Protein AF-A0A519K0W9-F1 (afdb_monomer_lite)

pLDDT: mean 79.37, std 17.7, range [34.88, 94.75]

Secondary structure (DSSP, 8-state):
------------GGG---TTS-EE-TT-TTTT-EESS-SB-TTT-PBPEEGGGHHHHHHS---SBTTB--GGGGG-TT-EE-TT-TTTT-EESS-S--TTT-PPPEE--HHHHH---------

Sequence (123 aa):
MENHHHNHDHIHPNQRISPSSVYYCPMECEGEKLYFKQGRCPVCNMFLVPIEEREDQRNKPQTYSKTNLPESFKDKIGEYFCPMFCESDKTYESDSGCPVCHMHLEEITEELVRSPKSEVGSS

Foldseek 3Di:
DDDPPPPPPVDDQQRAQAPVCKWDDLVCPVPPDIDNHWAADPPPRHTTHHPVCVVVSVPPPCCAALLNADLVLQVVAQWWADRSCPVPNDTHNDQPADPPPRHTTHGSHPVSNVRNDDDPDDD

Radius of gyration: 17.65 Å; chains: 1; bounding box: 47×38×43 Å

Structure (mmCIF, N/CA/C/O backbone):
data_AF-A0A519K0W9-F1
#
_entry.id   AF-A0A519K0W9-F1
#
loop_
_atom_site.group_PDB
_atom_site.id
_atom_site.type_symbol
_atom_site.label_atom_id
_atom_site.label_alt_id
_atom_site.label_comp_id
_atom_site.label_asym_id
_atom_site.label_entity_id
_atom_site.label_seq_id
_atom_site.pdbx_PDB_ins_code
_atom_site.Cartn_x
_atom_site.Cartn_y
_atom_site.Cartn_z
_atom_site.occupancy
_atom_site.B_iso_or_equiv
_atom_site.auth_seq_id
_atom_site.auth_comp_id
_atom_site.auth_asym_id
_atom_site.auth_atom_id
_atom_site.pdbx_PDB_model_num
ATOM 1 N N . MET A 1 1 ? 31.689 8.547 9.744 1.00 36.94 1 MET A N 1
ATOM 2 C CA . MET A 1 1 ? 30.534 7.643 9.943 1.00 36.94 1 MET A CA 1
ATOM 3 C C . MET A 1 1 ? 29.322 8.453 9.533 1.00 36.94 1 MET A C 1
ATOM 5 O O . MET A 1 1 ? 28.752 9.154 10.362 1.00 36.94 1 MET A O 1
ATOM 9 N N . GLU A 1 2 ? 29.036 8.483 8.234 1.00 34.88 2 GLU A N 1
ATOM 10 C CA . GLU A 1 2 ? 28.005 9.358 7.685 1.00 34.88 2 GLU A CA 1
ATOM 11 C C . GLU A 1 2 ? 26.614 8.865 8.096 1.00 34.88 2 GLU A C 1
ATOM 13 O O . GLU A 1 2 ? 26.242 7.714 7.877 1.00 34.88 2 GLU A O 1
ATOM 18 N N . ASN A 1 3 ? 25.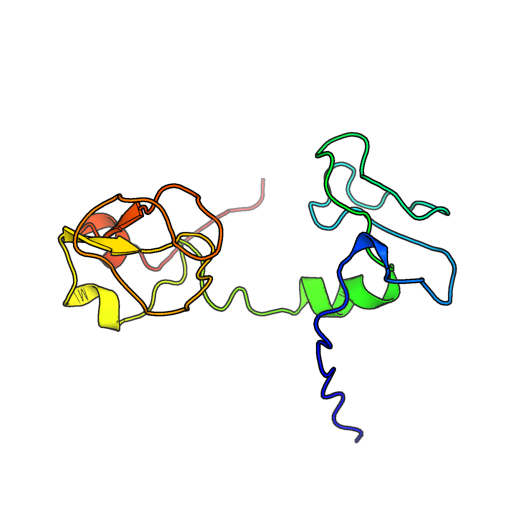859 9.767 8.722 1.00 39.31 3 ASN A N 1
ATOM 19 C CA . ASN A 1 3 ? 24.432 9.637 8.971 1.00 39.31 3 ASN A CA 1
ATOM 20 C C . ASN A 1 3 ? 23.697 9.737 7.632 1.00 39.31 3 ASN A C 1
ATOM 22 O O . ASN A 1 3 ? 23.506 10.835 7.107 1.00 39.31 3 ASN A O 1
ATOM 26 N N . HIS A 1 4 ? 23.256 8.605 7.093 1.00 37.56 4 HIS A N 1
ATOM 27 C CA . HIS A 1 4 ? 22.323 8.574 5.973 1.00 37.56 4 HIS A CA 1
ATOM 28 C C . HIS A 1 4 ? 20.906 8.876 6.480 1.00 37.56 4 HIS A C 1
ATOM 30 O O . HIS A 1 4 ? 20.048 8.006 6.596 1.00 37.56 4 HIS A O 1
ATOM 36 N N . HIS A 1 5 ? 20.658 10.145 6.812 1.00 38.53 5 HIS A N 1
ATOM 37 C CA . HIS A 1 5 ? 19.305 10.683 6.886 1.00 38.53 5 HIS A CA 1
ATOM 38 C C . HIS A 1 5 ? 18.778 10.811 5.455 1.00 38.53 5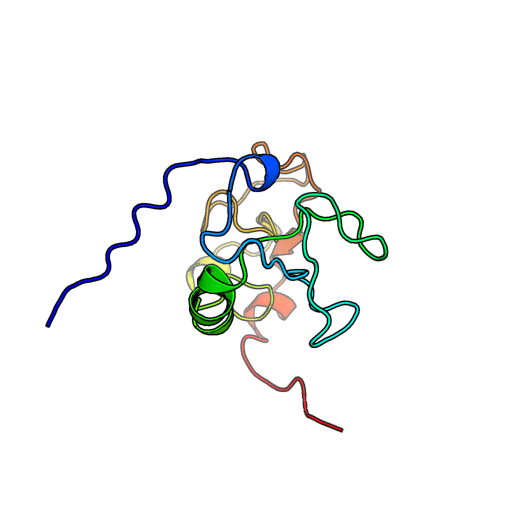 HIS A C 1
ATOM 40 O O . HIS A 1 5 ? 18.908 11.859 4.822 1.00 38.53 5 HIS A O 1
ATOM 46 N N . HIS A 1 6 ? 18.197 9.734 4.930 1.00 45.38 6 HIS A N 1
ATOM 47 C CA . HIS A 1 6 ? 17.414 9.808 3.706 1.00 45.38 6 HIS A CA 1
ATOM 48 C C . HIS A 1 6 ? 16.140 10.598 4.010 1.00 45.38 6 HIS A C 1
ATOM 50 O O . HIS A 1 6 ? 15.146 10.083 4.516 1.00 45.38 6 HIS A O 1
ATOM 56 N N . ASN A 1 7 ? 16.232 11.903 3.750 1.00 39.69 7 ASN A N 1
ATOM 57 C CA . ASN A 1 7 ? 15.105 12.791 3.553 1.00 39.69 7 ASN A CA 1
ATOM 58 C C . ASN A 1 7 ? 14.224 12.134 2.486 1.00 39.69 7 ASN A C 1
ATOM 60 O O . ASN A 1 7 ? 14.564 12.142 1.303 1.00 39.69 7 ASN A O 1
ATOM 64 N N . HIS A 1 8 ? 13.147 11.477 2.918 1.00 48.19 8 HIS A N 1
ATOM 65 C CA . HIS A 1 8 ? 12.120 10.970 2.020 1.00 48.19 8 HIS A CA 1
ATOM 66 C C . HIS A 1 8 ? 11.359 12.193 1.514 1.00 48.19 8 HIS A C 1
ATOM 68 O O . HIS A 1 8 ? 10.252 12.484 1.959 1.00 48.19 8 HIS A O 1
ATOM 74 N N . ASP A 1 9 ? 11.999 12.956 0.626 1.00 47.38 9 ASP A N 1
ATOM 75 C CA . ASP A 1 9 ? 11.314 13.909 -0.228 1.00 47.38 9 ASP A CA 1
ATOM 76 C C . ASP A 1 9 ? 10.125 13.146 -0.820 1.00 47.38 9 ASP A C 1
ATOM 78 O O . ASP A 1 9 ? 10.263 11.983 -1.229 1.00 47.38 9 ASP A O 1
ATOM 82 N N . HIS A 1 10 ? 8.933 13.734 -0.749 1.00 57.75 10 HIS A N 1
ATOM 83 C CA . HIS A 1 10 ? 7.658 13.101 -1.089 1.00 57.75 10 HIS A CA 1
ATOM 84 C C . HIS A 1 10 ? 7.527 12.850 -2.609 1.00 57.75 10 HIS A C 1
ATOM 86 O O . HIS A 1 10 ? 6.467 13.040 -3.204 1.00 57.75 10 HIS A O 1
ATOM 92 N N . ILE A 1 11 ? 8.603 12.413 -3.264 1.00 66.25 11 ILE A N 1
ATOM 93 C CA . ILE A 1 11 ? 8.662 12.045 -4.665 1.00 66.25 11 ILE A CA 1
ATOM 94 C C . ILE A 1 11 ? 7.911 10.733 -4.837 1.00 66.25 11 ILE A C 1
ATOM 96 O O . ILE A 1 11 ? 8.259 9.675 -4.282 1.00 66.25 11 ILE A O 1
ATOM 100 N N . HIS A 1 12 ? 6.853 10.824 -5.632 1.00 70.56 12 HIS A N 1
ATOM 101 C CA . HIS A 1 12 ? 5.992 9.706 -5.955 1.00 70.56 12 HIS A CA 1
ATOM 102 C C . HIS A 1 12 ? 6.823 8.583 -6.610 1.00 70.56 12 HIS A C 1
ATOM 104 O O . HIS A 1 12 ? 7.676 8.885 -7.447 1.00 70.56 12 HIS A O 1
ATOM 110 N N . PRO A 1 13 ? 6.587 7.292 -6.303 1.00 73.00 13 PRO A N 1
ATOM 111 C CA . PRO A 1 13 ? 7.390 6.175 -6.824 1.00 73.00 13 PRO A CA 1
ATOM 112 C C . PRO A 1 13 ? 7.577 6.185 -8.350 1.00 73.00 13 PRO A C 1
ATOM 114 O O . PRO A 1 13 ? 8.635 5.838 -8.856 1.00 73.00 13 PRO A O 1
ATOM 117 N N . ASN A 1 14 ? 6.575 6.677 -9.085 1.00 78.19 14 ASN A N 1
ATOM 118 C CA . ASN A 1 14 ? 6.605 6.816 -10.545 1.00 78.19 14 ASN A CA 1
ATOM 119 C C . ASN A 1 14 ? 7.636 7.831 -11.086 1.00 78.19 14 ASN A C 1
ATOM 121 O O . ASN A 1 14 ? 7.852 7.898 -12.291 1.00 78.19 14 ASN A O 1
ATOM 125 N N . GLN A 1 15 ? 8.218 8.666 -10.226 1.00 82.19 15 GLN A N 1
ATOM 126 C CA . GLN A 1 15 ? 9.200 9.694 -10.588 1.00 82.19 15 GLN A CA 1
ATOM 127 C C . GLN A 1 15 ? 10.619 9.339 -10.121 1.00 82.19 15 GLN A C 1
ATOM 129 O O . GLN A 1 15 ? 11.557 10.083 -10.399 1.00 82.19 15 GLN A O 1
ATOM 134 N N . ARG A 1 16 ? 10.805 8.207 -9.431 1.00 84.06 16 ARG A N 1
ATOM 135 C CA . ARG A 1 16 ? 12.110 7.795 -8.900 1.00 84.06 16 ARG A CA 1
ATOM 136 C C . ARG A 1 16 ? 12.921 7.083 -9.974 1.00 84.06 16 ARG A C 1
ATOM 138 O O . ARG A 1 16 ? 12.533 6.011 -10.438 1.00 84.06 16 ARG A O 1
ATOM 145 N N . ILE A 1 17 ? 14.040 7.678 -10.381 1.00 87.38 17 ILE A N 1
ATOM 146 C CA . ILE A 1 17 ? 14.953 7.117 -11.386 1.00 87.38 17 ILE A CA 1
ATOM 147 C C . ILE A 1 17 ? 16.094 6.393 -10.671 1.00 87.38 17 ILE A C 1
ATOM 149 O O . ILE A 1 17 ? 16.809 7.001 -9.879 1.00 87.38 17 ILE A O 1
ATOM 153 N N . SER A 1 18 ? 16.273 5.106 -10.970 1.00 88.38 18 SER A N 1
ATOM 154 C CA . SER A 1 18 ? 17.411 4.321 -10.488 1.00 88.38 18 SER A CA 1
ATOM 155 C C . SER A 1 18 ? 18.702 4.748 -11.202 1.00 88.38 18 SER A C 1
ATOM 157 O O . SER A 1 18 ? 18.727 4.738 -12.439 1.00 88.38 18 SER A O 1
ATOM 159 N N . PRO A 1 19 ? 19.789 5.054 -10.470 1.00 90.31 19 PRO A N 1
ATOM 160 C CA . PRO A 1 19 ? 21.115 5.280 -11.045 1.00 90.31 19 PRO A CA 1
ATOM 161 C C . PRO A 1 19 ? 21.630 4.100 -11.881 1.00 90.31 19 PRO A C 1
ATOM 163 O O . PRO A 1 19 ? 22.259 4.313 -12.915 1.00 90.31 19 PRO A O 1
ATOM 166 N N . SER A 1 20 ? 21.334 2.859 -11.476 1.00 92.12 20 SER A N 1
ATOM 167 C CA . SER A 1 20 ? 21.687 1.653 -12.239 1.00 92.12 20 SER A CA 1
ATOM 168 C C . SER A 1 20 ? 20.685 1.309 -13.348 1.00 92.12 20 SER A C 1
ATOM 170 O O . SER A 1 20 ? 20.921 0.386 -14.125 1.00 92.12 20 SER A O 1
ATOM 172 N N . SER A 1 21 ? 19.575 2.053 -13.462 1.00 93.81 21 SER A N 1
ATOM 173 C CA . SER A 1 21 ? 18.424 1.721 -14.318 1.00 93.81 21 SER A CA 1
ATOM 174 C C . SER A 1 21 ? 17.803 0.351 -14.012 1.00 93.81 21 SER A C 1
ATOM 176 O O . SER A 1 21 ? 17.163 -0.247 -14.880 1.00 93.81 21 SER A O 1
ATOM 178 N N . VAL A 1 22 ? 17.960 -0.134 -12.778 1.00 94.75 22 VAL A N 1
ATOM 179 C CA . VAL A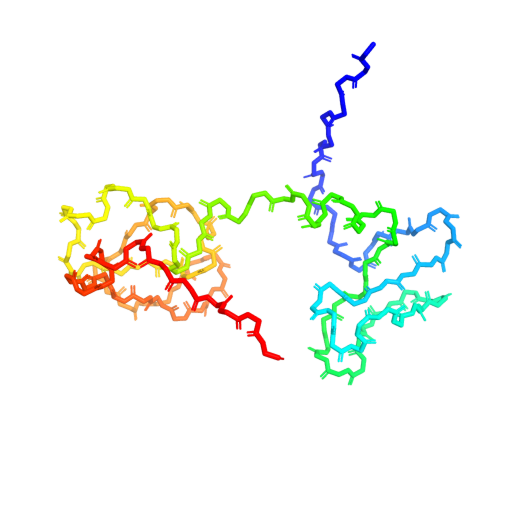 1 22 ? 17.421 -1.413 -12.314 1.00 94.75 22 VAL A CA 1
ATOM 180 C C . VAL A 1 22 ? 16.358 -1.171 -11.248 1.00 94.75 22 VAL A C 1
ATOM 182 O O . VAL A 1 22 ? 16.537 -0.398 -10.310 1.00 94.75 22 VAL A O 1
ATOM 185 N N . TYR A 1 23 ? 15.234 -1.861 -11.390 1.00 94.56 23 TYR A N 1
ATOM 186 C CA . TYR A 1 23 ? 14.064 -1.727 -10.537 1.00 94.56 23 TYR A CA 1
ATOM 187 C C . TYR A 1 23 ? 13.598 -3.094 -10.043 1.00 94.56 23 TYR A C 1
ATOM 189 O O . TYR A 1 23 ? 13.809 -4.110 -10.708 1.00 94.56 23 TYR A O 1
ATOM 197 N N . TYR A 1 24 ? 12.916 -3.122 -8.904 1.00 93.19 24 TYR A N 1
ATOM 198 C CA . TYR A 1 24 ? 12.305 -4.329 -8.356 1.00 93.19 24 TYR A CA 1
ATOM 199 C C . TYR A 1 24 ? 10.861 -4.074 -7.913 1.00 93.19 24 TYR A C 1
ATOM 201 O O . TYR A 1 24 ? 10.416 -2.933 -7.765 1.00 93.19 24 TYR A O 1
ATOM 209 N N . CYS A 1 25 ? 10.103 -5.158 -7.743 1.00 93.00 25 CYS A N 1
ATOM 210 C CA . CYS A 1 25 ? 8.764 -5.093 -7.172 1.00 93.00 25 CYS A CA 1
ATOM 211 C C . CYS A 1 25 ? 8.870 -5.068 -5.636 1.00 93.00 25 CYS A C 1
ATOM 213 O O . CYS A 1 25 ? 9.369 -6.043 -5.076 1.00 93.00 25 CYS A O 1
ATOM 215 N N . PRO A 1 26 ? 8.367 -4.028 -4.944 1.00 88.75 26 PRO A N 1
ATOM 216 C CA . PRO A 1 26 ? 8.477 -3.919 -3.485 1.00 88.75 26 PRO A CA 1
ATOM 217 C C . PRO A 1 26 ? 7.653 -4.975 -2.733 1.00 88.75 26 PRO A C 1
ATOM 219 O O . PRO A 1 26 ? 7.919 -5.249 -1.573 1.00 88.75 26 PRO A O 1
ATOM 222 N N . MET A 1 27 ? 6.669 -5.584 -3.402 1.00 88.94 27 MET A N 1
ATOM 223 C CA . MET A 1 27 ? 5.876 -6.700 -2.872 1.00 88.94 27 MET A CA 1
ATOM 224 C C . MET A 1 27 ? 6.556 -8.060 -3.071 1.00 88.94 27 MET A C 1
ATOM 226 O O . MET A 1 27 ? 5.997 -9.074 -2.669 1.00 88.94 27 MET A O 1
ATOM 230 N N . GLU A 1 28 ? 7.689 -8.098 -3.781 1.00 89.50 28 GLU A N 1
ATOM 231 C CA . GLU A 1 28 ? 8.434 -9.323 -4.092 1.00 89.50 28 GLU A CA 1
ATOM 232 C C . GLU A 1 28 ? 7.566 -10.426 -4.728 1.00 89.50 28 GLU A C 1
ATOM 234 O O . GLU A 1 28 ? 7.813 -11.614 -4.547 1.00 89.50 28 GLU A O 1
ATOM 239 N N . CYS A 1 29 ? 6.567 -10.045 -5.540 1.00 88.62 29 CYS A N 1
ATOM 240 C CA . CYS A 1 29 ? 5.633 -10.986 -6.180 1.00 88.62 29 CYS A CA 1
ATOM 241 C C . CYS A 1 29 ? 6.325 -12.067 -7.025 1.00 88.62 29 CYS A C 1
ATOM 243 O O . CYS A 1 29 ? 5.773 -13.139 -7.241 1.00 88.62 29 CYS A O 1
ATOM 245 N N . GLU A 1 30 ? 7.516 -11.754 -7.532 1.00 89.56 30 GLU A N 1
ATOM 246 C CA . GLU A 1 30 ? 8.360 -12.647 -8.329 1.00 89.56 30 GLU A CA 1
ATOM 247 C C . GLU A 1 30 ? 9.747 -12.823 -7.677 1.00 89.56 30 GLU A C 1
ATOM 249 O O . GLU A 1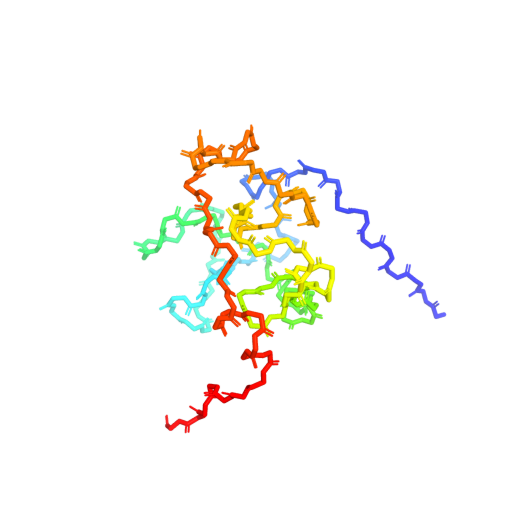 30 ? 10.727 -13.120 -8.361 1.00 89.56 30 GLU A O 1
ATOM 254 N N . GLY A 1 31 ? 9.847 -12.581 -6.363 1.00 86.56 31 GLY A N 1
ATOM 255 C CA . GLY A 1 31 ? 11.069 -12.695 -5.569 1.00 86.56 31 GLY A CA 1
ATOM 256 C C . GLY A 1 31 ? 12.199 -11.785 -6.057 1.00 86.56 31 GLY A C 1
ATOM 257 O O . GLY A 1 31 ? 12.158 -10.561 -5.926 1.00 86.56 31 GLY A O 1
ATOM 258 N N . GLU A 1 32 ? 13.236 -12.390 -6.634 1.00 86.69 32 GLU A N 1
ATOM 259 C CA . GLU A 1 32 ? 14.469 -11.709 -7.044 1.00 86.69 32 GLU A CA 1
ATOM 260 C C . GLU A 1 32 ? 14.415 -11.091 -8.447 1.00 86.69 32 GLU A C 1
ATOM 262 O O . GLU A 1 32 ? 15.409 -10.537 -8.912 1.00 86.69 32 GLU A O 1
ATOM 267 N N . LYS A 1 33 ? 13.271 -11.161 -9.138 1.00 92.88 33 LYS A N 1
ATOM 268 C CA . LYS A 1 33 ? 13.147 -10.615 -10.492 1.00 92.88 33 LYS A CA 1
ATOM 269 C C . LYS A 1 33 ? 13.378 -9.101 -10.525 1.00 92.88 33 LYS A C 1
ATOM 271 O O . LYS A 1 33 ? 12.723 -8.332 -9.818 1.00 92.88 33 LYS A O 1
ATOM 276 N N . LEU A 1 34 ? 14.257 -8.686 -11.436 1.00 94.19 34 LEU A N 1
ATOM 277 C CA . LEU A 1 34 ? 14.613 -7.293 -11.684 1.00 94.19 34 LEU A CA 1
ATOM 278 C C . LEU A 1 34 ? 14.086 -6.808 -13.037 1.00 94.19 34 LEU A C 1
ATOM 280 O O . LEU A 1 34 ? 13.895 -7.578 -13.981 1.00 94.19 34 LEU A O 1
ATOM 284 N N . TYR A 1 35 ? 13.869 -5.503 -13.122 1.00 93.44 35 TYR A N 1
ATOM 285 C CA . TYR A 1 35 ? 13.310 -4.800 -14.267 1.00 93.44 35 TYR A CA 1
ATOM 286 C C . TYR A 1 35 ? 14.269 -3.700 -14.720 1.00 93.44 35 TYR A C 1
ATOM 288 O O . TYR A 1 35 ? 14.793 -2.962 -13.898 1.00 93.44 35 TYR A O 1
ATOM 296 N N . PHE A 1 36 ? 14.457 -3.538 -16.029 1.00 94.31 36 PHE A N 1
ATOM 297 C CA . PHE A 1 36 ? 15.351 -2.512 -16.601 1.00 94.31 36 PHE A CA 1
ATOM 298 C C . PHE A 1 36 ? 14.614 -1.251 -17.071 1.00 94.31 36 PHE A C 1
ATOM 300 O O . PHE A 1 36 ? 15.138 -0.443 -17.836 1.00 94.31 36 PHE A O 1
ATOM 307 N N . LYS A 1 37 ? 13.342 -1.123 -16.689 1.00 90.06 37 LYS A N 1
ATOM 308 C CA . LYS A 1 37 ? 12.485 0.010 -17.029 1.00 90.06 37 LYS A CA 1
ATOM 309 C C . LYS A 1 37 ? 11.623 0.365 -15.832 1.00 90.06 37 LYS A C 1
ATOM 311 O O . LYS A 1 37 ? 11.139 -0.519 -15.127 1.00 90.06 37 LYS A O 1
ATOM 316 N N . GLN A 1 38 ? 11.392 1.661 -15.675 1.00 90.75 38 GLN A N 1
ATOM 317 C CA . GLN A 1 38 ? 10.351 2.167 -14.793 1.00 90.75 38 GLN A CA 1
ATOM 318 C C . GLN A 1 38 ? 8.981 1.690 -15.264 1.00 90.75 38 GLN A C 1
ATOM 320 O O . GLN A 1 38 ? 8.753 1.463 -16.456 1.00 90.75 38 GLN A O 1
ATOM 325 N N . GLY A 1 39 ? 8.054 1.577 -14.322 1.00 92.00 39 GLY A N 1
ATOM 326 C CA . GLY A 1 39 ? 6.682 1.216 -14.622 1.00 92.00 39 GLY A CA 1
ATOM 327 C C . GLY A 1 39 ? 6.000 0.564 -13.437 1.00 92.00 39 GLY A C 1
ATOM 328 O O . GLY A 1 39 ? 6.315 0.842 -12.279 1.00 92.00 39 GLY A O 1
ATOM 329 N N . ARG A 1 40 ? 5.046 -0.311 -13.745 1.00 93.62 40 ARG A N 1
ATOM 330 C CA . ARG A 1 40 ? 4.277 -1.065 -12.759 1.00 93.62 40 ARG A CA 1
ATOM 331 C C . ARG A 1 40 ? 4.588 -2.550 -12.869 1.00 93.62 40 ARG A C 1
ATOM 333 O O . ARG A 1 40 ? 4.808 -3.062 -13.965 1.00 93.62 40 ARG A O 1
ATOM 340 N N . CYS A 1 41 ? 4.593 -3.232 -11.732 1.00 93.38 41 CYS A N 1
ATOM 341 C CA . CYS A 1 41 ? 4.712 -4.678 -11.673 1.00 93.38 41 CYS A CA 1
ATOM 342 C C . CYS A 1 41 ? 3.503 -5.320 -12.379 1.00 93.38 41 CYS A C 1
ATOM 344 O O . CYS A 1 41 ? 2.369 -4.976 -12.048 1.00 93.38 41 CYS A O 1
ATOM 346 N N . PRO A 1 42 ? 3.705 -6.272 -13.305 1.00 94.00 42 PRO A N 1
ATOM 347 C CA . PRO A 1 42 ? 2.615 -6.932 -14.023 1.00 94.00 42 PRO A CA 1
ATOM 348 C C . PRO A 1 42 ? 1.753 -7.841 -13.132 1.00 94.00 42 PRO A C 1
ATOM 350 O O . PRO A 1 42 ? 0.677 -8.243 -13.559 1.00 94.00 42 PRO A O 1
ATOM 353 N N . VAL A 1 43 ? 2.211 -8.166 -11.916 1.00 94.75 43 VAL A N 1
ATOM 354 C CA . VAL A 1 43 ? 1.496 -9.043 -10.977 1.00 94.75 43 VAL A CA 1
ATOM 355 C C . VAL A 1 43 ? 0.585 -8.241 -10.049 1.00 94.75 43 VAL A C 1
ATOM 357 O O . VAL A 1 43 ? -0.619 -8.463 -10.021 1.00 94.75 43 VAL A O 1
ATOM 360 N N . CYS A 1 44 ? 1.143 -7.284 -9.302 1.00 92.31 44 CYS A N 1
ATOM 361 C CA . CYS A 1 44 ? 0.399 -6.512 -8.298 1.00 92.31 44 CYS A CA 1
ATOM 362 C C . CYS A 1 44 ? 0.022 -5.093 -8.746 1.00 92.31 44 CYS A C 1
ATOM 364 O O . CYS A 1 44 ? -0.601 -4.356 -7.987 1.00 92.31 44 CYS A O 1
ATOM 366 N N . ASN A 1 45 ? 0.424 -4.677 -9.952 1.00 92.12 45 ASN A N 1
ATOM 367 C CA . ASN A 1 45 ? 0.176 -3.344 -10.514 1.00 92.12 45 ASN A CA 1
ATOM 368 C C . ASN A 1 45 ? 0.703 -2.161 -9.662 1.00 92.12 45 ASN A C 1
ATOM 370 O O . ASN A 1 45 ? 0.367 -0.997 -9.917 1.00 92.12 45 ASN A O 1
ATOM 374 N N . MET A 1 46 ? 1.554 -2.444 -8.669 1.00 89.50 46 MET A N 1
ATOM 375 C CA . MET A 1 46 ? 2.299 -1.451 -7.893 1.00 89.50 46 MET A CA 1
ATOM 376 C C . MET A 1 46 ? 3.482 -0.911 -8.686 1.00 89.50 46 MET A C 1
ATOM 378 O O . MET A 1 46 ? 4.010 -1.583 -9.571 1.00 89.50 46 MET A O 1
ATOM 382 N N . PHE A 1 47 ? 3.910 0.307 -8.367 1.00 93.38 47 PHE A N 1
ATOM 383 C CA . PHE A 1 47 ? 5.077 0.910 -9.001 1.00 93.38 47 PHE A CA 1
ATOM 384 C C . PHE A 1 47 ? 6.348 0.131 -8.659 1.00 93.38 47 PHE A C 1
ATOM 386 O O . PHE A 1 47 ? 6.571 -0.244 -7.508 1.00 93.38 47 PHE A O 1
ATOM 393 N N . LEU A 1 48 ? 7.168 -0.108 -9.678 1.00 93.00 48 LEU A N 1
ATOM 394 C CA . LEU A 1 48 ? 8.512 -0.632 -9.497 1.00 93.00 48 LEU A CA 1
ATOM 395 C C . LEU A 1 48 ? 9.380 0.458 -8.867 1.00 93.00 48 LEU A C 1
ATOM 397 O O . LEU A 1 48 ? 9.279 1.627 -9.243 1.00 93.00 48 LEU A O 1
ATOM 401 N N . VAL A 1 49 ? 10.228 0.069 -7.923 1.00 91.69 49 VAL A N 1
ATOM 402 C CA . VAL A 1 49 ? 11.112 0.982 -7.190 1.00 91.69 49 VAL A CA 1
ATOM 403 C C . VAL A 1 49 ? 12.581 0.688 -7.524 1.00 91.69 49 VAL A C 1
ATOM 405 O O . VAL A 1 49 ? 12.899 -0.460 -7.847 1.00 91.69 49 VAL A O 1
ATOM 408 N N . PRO A 1 50 ? 13.473 1.695 -7.504 1.00 93.50 50 PRO A N 1
ATOM 409 C CA . PRO A 1 50 ? 14.914 1.520 -7.692 1.00 93.50 50 PRO A CA 1
ATOM 410 C C . PRO A 1 50 ? 15.516 0.427 -6.805 1.00 93.50 50 PRO A C 1
ATOM 412 O O . PRO A 1 50 ? 15.192 0.334 -5.621 1.00 93.50 50 PRO A O 1
ATOM 415 N N . ILE A 1 51 ? 16.410 -0.392 -7.363 1.00 91.62 51 ILE A N 1
ATOM 416 C CA . ILE A 1 51 ? 17.061 -1.488 -6.627 1.00 91.62 51 ILE A CA 1
ATOM 417 C C . ILE A 1 51 ? 17.909 -0.995 -5.452 1.00 91.62 51 ILE A C 1
ATOM 419 O O . ILE A 1 51 ? 18.056 -1.704 -4.461 1.00 91.62 51 ILE A O 1
ATOM 423 N N . GLU A 1 52 ? 18.420 0.230 -5.537 1.00 89.88 52 GLU A N 1
ATOM 424 C CA . GLU A 1 52 ? 19.200 0.877 -4.488 1.00 89.88 52 GLU A CA 1
ATOM 425 C C . GLU A 1 52 ? 18.383 1.063 -3.200 1.00 89.88 52 GLU A C 1
ATOM 427 O O . GLU A 1 52 ? 18.938 0.967 -2.114 1.00 89.88 52 GLU A O 1
ATOM 432 N N . GLU A 1 53 ? 17.057 1.217 -3.301 1.00 86.56 53 GLU A N 1
ATOM 433 C CA . GLU A 1 53 ? 16.160 1.328 -2.139 1.00 86.56 53 GLU A CA 1
ATOM 434 C C . GLU A 1 53 ? 15.843 -0.046 -1.503 1.00 86.56 53 GLU A C 1
ATOM 436 O O . GLU A 1 53 ? 15.141 -0.119 -0.494 1.00 86.56 53 GLU A O 1
ATOM 441 N N . ARG A 1 54 ? 16.306 -1.173 -2.073 1.00 85.69 54 ARG A N 1
ATOM 442 C CA . ARG A 1 54 ? 15.946 -2.527 -1.598 1.00 85.69 54 ARG A CA 1
ATOM 443 C C . ARG A 1 54 ? 16.451 -2.821 -0.190 1.00 85.69 54 ARG A C 1
ATOM 445 O O . ARG A 1 54 ? 15.749 -3.466 0.587 1.00 85.69 54 ARG A O 1
ATOM 452 N N . GLU A 1 55 ? 17.665 -2.405 0.150 1.00 81.00 55 GLU A N 1
ATOM 453 C CA . GLU A 1 55 ? 18.211 -2.628 1.495 1.00 81.00 55 GLU A CA 1
ATOM 454 C C . GLU A 1 55 ? 17.500 -1.783 2.545 1.00 81.00 55 GLU A C 1
ATOM 456 O O . GLU A 1 55 ? 17.167 -2.305 3.611 1.00 81.00 55 GLU A O 1
ATOM 461 N N . ASP A 1 56 ? 17.181 -0.533 2.216 1.00 74.69 56 ASP A N 1
ATOM 462 C CA . ASP A 1 56 ? 16.412 0.349 3.089 1.00 74.69 56 ASP A CA 1
ATOM 463 C C . ASP A 1 56 ? 15.003 -0.192 3.333 1.00 74.69 56 ASP A C 1
ATOM 465 O O . ASP A 1 56 ? 14.528 -0.177 4.463 1.00 74.69 56 ASP A O 1
ATOM 469 N N . GLN A 1 57 ? 14.335 -0.724 2.302 1.00 72.38 57 GLN A N 1
ATOM 470 C CA . GLN A 1 57 ? 13.005 -1.326 2.452 1.00 72.38 57 GLN A CA 1
ATOM 471 C C . GLN A 1 57 ? 13.036 -2.602 3.304 1.00 72.38 57 GLN A C 1
ATOM 473 O O . GLN A 1 57 ? 12.146 -2.790 4.131 1.00 72.38 57 GLN A O 1
ATOM 478 N N . ARG A 1 58 ? 14.068 -3.448 3.161 1.00 75.06 58 ARG A N 1
ATOM 479 C CA . ARG A 1 58 ? 14.230 -4.658 3.990 1.00 75.06 58 ARG A CA 1
ATOM 480 C C . ARG A 1 58 ? 14.525 -4.335 5.453 1.00 75.06 58 ARG A C 1
ATOM 482 O O . ARG A 1 58 ? 14.055 -5.043 6.336 1.00 75.06 58 ARG A O 1
ATOM 489 N N . ASN A 1 59 ? 15.298 -3.280 5.706 1.00 70.19 59 ASN A N 1
ATOM 490 C CA . ASN A 1 59 ? 15.661 -2.860 7.059 1.00 70.19 59 ASN A CA 1
ATOM 491 C C . ASN A 1 59 ? 14.674 -1.867 7.675 1.00 70.19 59 ASN A C 1
ATOM 493 O O . ASN A 1 59 ? 14.832 -1.513 8.845 1.00 70.19 59 ASN A O 1
ATOM 497 N N . LYS A 1 60 ? 13.663 -1.405 6.929 1.00 64.94 60 LYS A N 1
ATOM 498 C CA . LYS A 1 60 ? 12.662 -0.488 7.464 1.00 64.94 60 LYS A CA 1
ATOM 499 C C . LYS A 1 60 ? 11.904 -1.227 8.564 1.00 64.94 60 LYS A C 1
ATOM 501 O O . LYS A 1 60 ? 11.217 -2.205 8.256 1.00 64.94 60 LYS A O 1
ATOM 506 N N . PRO A 1 61 ? 11.990 -0.787 9.834 1.00 56.97 61 PRO A N 1
ATOM 507 C CA . PRO A 1 61 ? 11.116 -1.338 10.848 1.00 56.97 61 PRO A CA 1
ATOM 508 C C . PRO A 1 61 ? 9.690 -1.135 10.344 1.00 56.97 61 PRO A C 1
ATOM 510 O O . PRO A 1 61 ? 9.316 -0.031 9.933 1.00 56.97 61 PRO A O 1
ATOM 513 N N . GLN A 1 62 ? 8.908 -2.211 10.316 1.00 57.94 62 GLN A N 1
ATOM 514 C CA . GLN A 1 62 ? 7.462 -2.136 10.146 1.00 57.94 62 GLN A CA 1
ATOM 515 C C . GLN A 1 62 ? 6.917 -1.477 11.415 1.00 57.94 62 GLN A C 1
ATOM 517 O O . GLN A 1 62 ? 6.433 -2.156 12.313 1.00 57.94 62 GLN A O 1
ATOM 522 N N . THR A 1 63 ? 7.118 -0.159 11.531 1.00 53.97 63 THR A N 1
ATOM 523 C CA . THR A 1 63 ? 6.907 0.618 12.762 1.00 53.97 63 THR A CA 1
ATOM 524 C C . THR A 1 63 ? 5.497 0.454 13.282 1.00 53.97 63 THR A C 1
ATOM 526 O O . THR A 1 63 ? 5.283 0.520 14.483 1.00 53.97 63 THR A O 1
ATOM 529 N N . TYR A 1 64 ? 4.560 0.226 12.366 1.00 59.94 64 TYR A N 1
ATOM 530 C CA . TYR A 1 64 ? 3.190 -0.078 12.682 1.00 59.94 64 TYR A CA 1
ATOM 531 C C . TYR A 1 64 ? 2.660 -1.080 11.665 1.00 59.94 64 TYR A C 1
ATOM 533 O O . TYR A 1 64 ? 2.691 -0.861 10.454 1.00 59.94 64 TYR A O 1
ATOM 541 N N . SER A 1 65 ? 2.232 -2.220 12.175 1.00 63.94 65 SER A N 1
ATOM 542 C CA . SER A 1 65 ? 1.623 -3.311 11.421 1.00 63.94 65 SER A CA 1
ATOM 543 C C . SER A 1 65 ? 0.559 -3.941 12.318 1.00 63.94 65 SER A C 1
ATOM 545 O O . SER A 1 65 ? 0.558 -3.703 13.526 1.00 63.94 65 SER A O 1
ATOM 547 N N . LYS A 1 66 ? -0.353 -4.756 11.771 1.00 62.34 66 LYS A N 1
ATOM 548 C CA . LYS A 1 66 ? -1.380 -5.437 12.592 1.00 62.34 66 LYS A CA 1
ATOM 549 C C . LYS A 1 66 ? -0.789 -6.238 13.758 1.00 62.34 66 LYS A C 1
ATOM 551 O O . LYS A 1 66 ? -1.449 -6.437 14.765 1.00 62.34 66 LYS A O 1
ATOM 556 N N . THR A 1 67 ? 0.453 -6.690 13.614 1.00 66.44 67 THR A N 1
ATOM 557 C CA . THR A 1 67 ? 1.192 -7.469 14.612 1.00 66.44 67 THR A CA 1
ATOM 558 C C . THR A 1 67 ? 2.105 -6.613 15.499 1.00 66.44 67 THR A C 1
ATOM 560 O O . THR A 1 67 ? 2.688 -7.129 16.450 1.00 66.44 67 THR A O 1
ATOM 563 N N . ASN A 1 68 ? 2.233 -5.312 15.221 1.00 70.44 68 ASN A N 1
ATOM 564 C CA . ASN A 1 68 ? 3.017 -4.356 16.000 1.00 70.44 68 ASN A CA 1
ATOM 565 C C . ASN A 1 68 ? 2.193 -3.081 16.241 1.00 70.44 68 ASN A C 1
ATOM 567 O O . ASN A 1 68 ? 2.429 -2.032 15.643 1.00 70.44 68 ASN A O 1
ATOM 571 N N . LEU A 1 69 ? 1.163 -3.225 17.077 1.00 78.94 69 LEU A N 1
ATOM 572 C CA . LEU A 1 69 ? 0.236 -2.153 17.436 1.00 78.94 69 LEU A CA 1
ATOM 573 C C . LEU A 1 69 ? 0.802 -1.293 18.583 1.00 78.94 69 LEU A C 1
ATOM 575 O O . LEU A 1 69 ? 1.471 -1.830 19.473 1.00 78.94 69 LEU A O 1
ATOM 579 N N . PRO A 1 70 ? 0.519 0.024 18.608 1.00 80.31 70 PRO A N 1
ATOM 580 C CA . PRO A 1 70 ? 0.886 0.894 19.723 1.00 80.31 70 PRO A CA 1
ATOM 581 C C . PRO A 1 70 ? 0.263 0.428 21.044 1.00 80.31 70 PRO A C 1
ATOM 583 O O . PRO A 1 70 ? -0.899 0.026 21.085 1.00 80.31 70 PRO A O 1
ATOM 586 N N . GLU A 1 71 ? 0.987 0.561 22.159 1.00 82.88 71 GLU A N 1
ATOM 587 C CA . GLU A 1 71 ? 0.447 0.205 23.482 1.00 82.88 71 GLU A CA 1
ATOM 588 C C . GLU A 1 71 ? -0.780 1.037 23.875 1.00 82.88 71 GLU A C 1
ATOM 590 O O . GLU A 1 71 ? -1.643 0.536 24.595 1.00 82.88 71 GLU A O 1
ATOM 595 N N . SER A 1 72 ? -0.893 2.262 23.350 1.00 83.00 72 SER A N 1
ATOM 596 C CA . SER A 1 72 ? -2.030 3.166 23.561 1.00 83.00 72 SER A CA 1
ATOM 597 C C . SER A 1 72 ? -3.362 2.627 23.031 1.00 83.00 72 SER A C 1
ATOM 599 O O . SER A 1 72 ? -4.409 3.171 23.367 1.00 83.00 72 SER A O 1
ATOM 601 N N . PHE A 1 73 ? -3.356 1.559 22.226 1.00 86.94 73 PHE A N 1
ATOM 602 C CA . PHE A 1 73 ? -4.583 0.946 21.713 1.00 86.94 73 PHE A CA 1
ATOM 603 C C . PHE A 1 73 ? -5.330 0.141 22.787 1.00 86.94 73 PHE A C 1
ATOM 605 O O . PHE A 1 73 ? -6.527 -0.092 22.644 1.00 86.94 73 PHE A O 1
ATOM 612 N N . LYS A 1 74 ? -4.667 -0.228 23.896 1.00 87.75 74 LYS A N 1
ATOM 613 C CA . LYS A 1 74 ? -5.300 -0.888 25.057 1.00 87.75 74 LYS A CA 1
ATOM 614 C C . LYS A 1 74 ? -6.442 -0.083 25.657 1.00 87.75 74 LYS A C 1
ATOM 616 O O . LYS A 1 74 ? -7.407 -0.673 26.127 1.00 87.75 74 LYS A O 1
ATOM 621 N N . ASP A 1 75 ? -6.339 1.237 25.599 1.00 90.56 75 ASP A N 1
ATOM 622 C CA . ASP A 1 75 ? -7.322 2.151 26.177 1.00 90.56 75 ASP A CA 1
ATOM 623 C C . ASP A 1 75 ? -8.352 2.639 25.141 1.00 90.56 75 ASP A C 1
ATOM 625 O O . ASP A 1 75 ? -9.223 3.440 25.467 1.00 90.56 75 ASP A O 1
ATOM 629 N N . LYS A 1 76 ? -8.257 2.158 23.892 1.00 91.31 76 LYS A N 1
ATOM 630 C CA . LYS A 1 76 ? -9.044 2.607 22.731 1.00 91.31 76 LYS A CA 1
ATOM 631 C C . LYS A 1 76 ? -9.855 1.477 22.085 1.00 91.31 76 LYS A C 1
ATOM 633 O O . LYS A 1 76 ? -10.132 1.498 20.888 1.00 91.31 76 LYS A O 1
ATOM 638 N N . ILE A 1 77 ? -10.206 0.458 22.869 1.00 92.81 77 ILE A N 1
ATOM 639 C CA . ILE A 1 77 ? -11.036 -0.658 22.401 1.00 92.81 77 ILE A CA 1
ATOM 640 C C . ILE A 1 77 ? -12.393 -0.127 21.916 1.00 92.81 77 ILE A C 1
ATOM 642 O O . ILE A 1 77 ? -13.050 0.636 22.624 1.00 92.81 77 ILE A O 1
ATOM 646 N N . GLY A 1 78 ? -12.808 -0.549 20.721 1.00 91.94 78 GLY A N 1
ATOM 647 C CA . GLY A 1 78 ? -14.029 -0.100 20.044 1.00 91.94 78 GLY A CA 1
ATOM 648 C C . GLY A 1 78 ? -13.845 1.124 19.139 1.00 91.94 78 GLY A C 1
ATOM 649 O O . GLY A 1 78 ? -14.754 1.455 18.381 1.00 91.94 78 GLY A O 1
ATOM 650 N N . GLU A 1 79 ? -12.682 1.784 19.172 1.00 94.69 79 GLU A N 1
ATOM 651 C CA . GLU A 1 79 ? -12.314 2.770 18.151 1.00 94.69 79 GLU A CA 1
ATOM 652 C C . GLU A 1 79 ? -11.739 2.082 16.906 1.00 94.69 79 GLU A C 1
ATOM 654 O O . GLU A 1 79 ? -11.390 0.906 16.919 1.00 94.69 79 GLU A O 1
ATOM 659 N N . TYR A 1 80 ? -11.606 2.830 15.818 1.00 93.69 80 TYR A N 1
ATOM 660 C CA . TYR A 1 80 ? -11.119 2.358 14.530 1.00 93.69 80 TYR A CA 1
ATOM 661 C C . TYR A 1 80 ? -9.750 2.961 14.217 1.00 93.69 80 TYR A C 1
ATOM 663 O O . TYR A 1 80 ? -9.514 4.135 14.486 1.00 93.69 80 TYR A O 1
ATOM 671 N N . PHE A 1 81 ? -8.845 2.200 13.608 1.00 91.81 81 PHE A N 1
ATOM 672 C CA . PHE A 1 81 ? -7.520 2.661 13.192 1.00 91.81 81 PHE A CA 1
ATOM 673 C C . PHE A 1 81 ? -7.289 2.421 11.700 1.00 91.81 81 PHE A C 1
ATOM 675 O O . PHE A 1 81 ? -7.875 1.532 11.084 1.00 91.81 81 PHE A O 1
ATOM 682 N N . CYS A 1 82 ? -6.409 3.214 11.091 1.00 90.69 82 CYS A N 1
ATOM 683 C CA . CYS A 1 82 ? -6.016 2.980 9.706 1.00 90.69 82 CYS A CA 1
ATOM 684 C C . CYS A 1 82 ? -4.960 1.862 9.653 1.00 90.69 82 CYS A C 1
ATOM 686 O O . CYS A 1 82 ? -3.875 2.059 10.200 1.00 90.69 82 CYS A O 1
ATOM 688 N N . PRO A 1 83 ? -5.195 0.731 8.956 1.00 85.62 83 PRO A N 1
ATOM 689 C CA . PRO A 1 83 ? -4.240 -0.383 8.904 1.00 85.62 83 PRO A CA 1
ATOM 690 C C . PRO A 1 83 ? -2.930 -0.034 8.183 1.00 85.6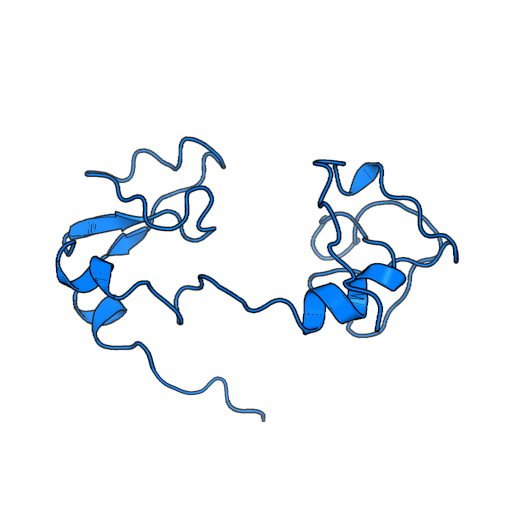2 83 PRO A C 1
ATOM 692 O O . PRO A 1 83 ? -1.921 -0.710 8.364 1.00 85.62 83 PRO A O 1
ATOM 695 N N . MET A 1 84 ? -2.936 1.036 7.382 1.00 84.00 84 MET A N 1
ATOM 696 C CA . MET A 1 84 ? -1.744 1.602 6.742 1.00 84.00 84 MET A CA 1
ATOM 697 C C . MET A 1 84 ? -0.997 2.592 7.646 1.00 84.00 84 MET A C 1
ATOM 699 O O . MET A 1 84 ? 0.044 3.108 7.244 1.00 84.00 84 MET A O 1
ATOM 703 N N . PHE A 1 85 ? -1.545 2.899 8.827 1.00 84.69 85 PHE A N 1
ATOM 704 C CA . PHE A 1 85 ? -0.995 3.849 9.793 1.00 84.69 85 PHE A CA 1
ATOM 705 C C . PHE A 1 85 ? -0.619 5.196 9.161 1.00 84.69 85 PHE A C 1
ATOM 707 O O . PHE A 1 85 ? 0.401 5.794 9.493 1.00 84.69 85 PHE A O 1
ATOM 714 N N . CYS A 1 86 ? -1.462 5.697 8.247 1.00 84.62 86 CYS A N 1
ATOM 715 C CA . CYS A 1 86 ? -1.236 6.968 7.549 1.00 84.62 86 CYS A CA 1
ATOM 716 C C . CYS A 1 86 ? -1.042 8.153 8.503 1.00 84.62 86 CYS A C 1
ATOM 718 O O . CYS A 1 86 ? -0.381 9.126 8.155 1.00 84.62 86 CYS A O 1
ATOM 720 N N . GLU A 1 87 ? -1.627 8.056 9.695 1.00 85.69 87 GLU A N 1
ATOM 721 C CA . GLU A 1 87 ? -1.527 9.052 10.756 1.00 85.69 87 GLU A CA 1
ATOM 722 C C . GLU A 1 87 ? -1.007 8.430 12.067 1.00 85.69 87 GLU A C 1
ATOM 724 O O . GLU A 1 87 ? -1.291 8.943 13.147 1.00 85.69 87 GLU A O 1
ATOM 729 N N . SER A 1 88 ? -0.261 7.322 11.969 1.00 80.81 88 SER A N 1
ATOM 730 C CA . SER A 1 88 ? 0.325 6.584 13.095 1.00 80.81 88 SER A CA 1
ATOM 731 C C . SER A 1 88 ? -0.719 6.166 14.144 1.00 80.81 88 SER A C 1
ATOM 733 O O . SER A 1 88 ? -1.525 5.278 13.893 1.00 80.81 88 SER A O 1
ATOM 735 N N . ASP A 1 89 ? -0.731 6.791 15.315 1.00 82.25 89 ASP A N 1
ATOM 736 C CA . ASP A 1 89 ? -1.533 6.430 16.490 1.00 82.25 89 ASP A CA 1
ATOM 737 C C . ASP A 1 89 ? -2.962 7.010 16.513 1.00 82.25 89 ASP A C 1
ATOM 739 O O . ASP A 1 89 ? -3.695 6.818 17.495 1.00 82.25 89 ASP A O 1
ATOM 743 N N . LYS A 1 90 ? -3.380 7.708 15.447 1.00 89.06 90 LYS A N 1
ATOM 744 C CA . LYS A 1 90 ? -4.745 8.238 15.353 1.00 89.06 90 LYS A CA 1
ATOM 745 C C . LYS A 1 90 ? -5.784 7.131 15.225 1.00 89.06 90 LYS A C 1
ATOM 747 O O . LYS A 1 90 ? -5.624 6.168 14.475 1.00 89.06 90 LYS A O 1
ATOM 752 N N . THR A 1 91 ? -6.881 7.350 15.933 1.00 92.50 91 THR A N 1
ATOM 753 C CA . THR A 1 91 ? -8.052 6.484 15.979 1.00 92.50 91 THR A CA 1
ATOM 754 C C . THR A 1 91 ? -9.313 7.304 15.722 1.00 92.50 91 THR A C 1
ATOM 756 O O . THR A 1 91 ? -9.295 8.534 15.821 1.00 92.50 91 THR A O 1
ATOM 759 N N . TYR A 1 92 ? -10.389 6.628 15.336 1.00 92.44 92 TYR A N 1
ATOM 760 C CA . TYR A 1 92 ? -11.647 7.230 14.908 1.00 92.44 92 TYR A CA 1
ATOM 761 C C . TYR A 1 92 ? -12.828 6.522 15.576 1.00 92.44 92 TYR A C 1
ATOM 763 O O . TYR A 1 92 ? -12.761 5.337 15.878 1.00 92.44 92 TYR A O 1
ATOM 771 N N . GLU A 1 93 ? -13.940 7.228 15.759 1.00 94.44 93 GLU A N 1
ATOM 772 C CA . GLU A 1 93 ? -15.133 6.690 16.434 1.00 94.44 93 GLU A CA 1
ATOM 773 C C . GLU A 1 93 ? -15.948 5.716 15.557 1.00 94.44 93 GLU A C 1
ATOM 775 O O . GLU A 1 93 ? -16.807 4.995 16.057 1.00 94.44 93 GLU A O 1
ATOM 780 N N . SER A 1 94 ? -15.719 5.703 14.239 1.00 92.38 94 SER A N 1
ATOM 781 C CA . SER A 1 94 ? -16.446 4.851 13.288 1.00 92.38 94 SER A CA 1
ATOM 782 C C . SER A 1 94 ? -15.627 4.565 12.028 1.00 92.38 94 SER A C 1
ATOM 784 O O . SER A 1 94 ? -14.708 5.316 11.693 1.00 92.38 94 SER A O 1
ATOM 786 N N . ASP A 1 95 ? -15.995 3.511 11.294 1.00 90.69 95 ASP A N 1
ATOM 787 C CA . ASP A 1 95 ? -15.457 3.230 9.961 1.00 90.69 95 ASP A CA 1
ATOM 788 C C . ASP A 1 95 ? -16.067 4.159 8.893 1.00 90.69 95 ASP A C 1
ATOM 790 O O . ASP A 1 95 ? -16.898 3.781 8.070 1.00 90.69 95 ASP A O 1
ATOM 794 N N . SER A 1 96 ? -15.658 5.426 8.906 1.00 90.12 96 SER A N 1
ATOM 795 C CA . SER A 1 96 ? -15.951 6.368 7.817 1.00 90.12 96 SER A CA 1
ATOM 796 C C . SER A 1 96 ? -14.931 6.291 6.670 1.00 90.12 96 SER A C 1
ATOM 798 O O . SER A 1 96 ? -14.977 7.109 5.749 1.00 90.12 96 SER A O 1
ATOM 800 N N . GLY A 1 97 ? -13.978 5.357 6.743 1.00 90.62 97 GLY A N 1
ATOM 801 C CA . GLY A 1 97 ? -12.765 5.342 5.931 1.00 90.62 97 GLY A CA 1
ATOM 802 C C . GLY A 1 97 ? -11.718 6.381 6.367 1.00 90.62 97 GLY A C 1
ATOM 803 O O . GLY A 1 97 ? -12.029 7.448 6.897 1.00 90.62 97 GLY A O 1
ATOM 804 N N . CYS A 1 98 ? -10.441 6.066 6.141 1.00 91.06 98 CYS A N 1
ATOM 805 C CA . CYS A 1 98 ? -9.313 6.925 6.488 1.00 91.06 98 CYS A CA 1
ATOM 806 C C . CYS A 1 98 ? -9.285 8.181 5.598 1.00 91.06 98 CYS A C 1
ATOM 808 O O . CYS A 1 98 ? -9.242 8.043 4.378 1.00 91.06 98 CYS A O 1
ATOM 810 N N . PRO A 1 99 ? -9.193 9.401 6.153 1.00 92.12 99 PRO A N 1
ATOM 811 C CA . PRO A 1 99 ? -9.175 10.641 5.368 1.00 92.12 99 PRO A CA 1
ATOM 812 C C . PRO A 1 99 ? -7.921 10.812 4.493 1.00 92.12 99 PRO A C 1
ATOM 814 O O . PRO A 1 99 ? -7.892 11.674 3.618 1.00 92.12 99 PRO A O 1
ATOM 817 N N . VAL A 1 100 ? -6.873 10.014 4.724 1.00 88.19 100 VAL A N 1
ATOM 818 C CA . VAL A 1 100 ? -5.624 10.074 3.952 1.00 88.19 100 VAL A CA 1
ATOM 819 C C . VAL A 1 100 ? -5.668 9.122 2.760 1.00 88.19 100 VAL A C 1
ATOM 821 O O . VAL A 1 100 ? -5.506 9.539 1.614 1.00 88.19 100 VAL A O 1
ATOM 824 N N . CYS A 1 101 ? -5.879 7.828 3.015 1.00 87.44 101 CYS A N 1
ATOM 825 C CA . CYS A 1 101 ? -5.847 6.800 1.972 1.00 87.44 101 CYS A CA 1
ATOM 826 C C . CYS A 1 101 ? -7.231 6.417 1.435 1.00 87.44 101 CYS A C 1
ATOM 828 O O . CYS A 1 101 ? -7.303 5.685 0.452 1.00 87.44 101 CYS A O 1
ATOM 830 N N . HIS A 1 102 ? -8.311 6.914 2.045 1.00 88.56 102 HIS A N 1
ATOM 831 C CA . HIS A 1 102 ? -9.706 6.623 1.693 1.00 88.56 102 HIS A CA 1
ATOM 832 C C . HIS A 1 102 ? -10.063 5.128 1.753 1.00 88.56 102 HIS A C 1
ATOM 834 O O . HIS A 1 102 ? -11.008 4.681 1.109 1.00 88.56 102 HIS A O 1
ATOM 840 N N . MET A 1 103 ? -9.299 4.346 2.522 1.00 89.81 103 MET A N 1
ATOM 841 C CA . MET A 1 103 ? -9.560 2.927 2.768 1.00 89.81 103 MET A CA 1
ATOM 842 C C . MET A 1 103 ? -10.321 2.724 4.077 1.00 89.81 103 MET A C 1
ATOM 844 O O . MET A 1 103 ? -10.247 3.564 4.968 1.00 89.81 103 MET A O 1
ATOM 848 N N . HIS A 1 104 ? -11.006 1.588 4.193 1.00 92.94 104 HIS A N 1
ATOM 849 C CA . HIS A 1 104 ? -11.712 1.146 5.399 1.00 92.94 104 HIS A CA 1
ATOM 850 C C . HIS A 1 104 ? -10.782 1.125 6.626 1.00 92.94 104 HIS A C 1
ATOM 852 O O . HIS A 1 104 ? -9.623 0.706 6.534 1.00 92.94 104 HIS A O 1
ATOM 858 N N . LEU A 1 105 ? -11.294 1.580 7.766 1.00 92.50 105 LEU A N 1
ATOM 859 C CA . LEU A 1 105 ? -10.608 1.570 9.055 1.00 92.50 105 LEU A CA 1
ATOM 860 C C . LEU A 1 105 ? -10.915 0.267 9.795 1.00 92.50 105 LEU A C 1
ATOM 862 O O . LEU A 1 105 ? -12.025 -0.243 9.725 1.00 92.50 105 LEU A O 1
ATOM 866 N N . GLU A 1 106 ? -9.954 -0.300 10.507 1.00 90.69 106 GLU A N 1
ATOM 867 C CA . GLU A 1 106 ? -10.170 -1.538 11.261 1.00 90.69 106 GLU A CA 1
ATOM 868 C C . GLU A 1 106 ? -10.507 -1.232 12.715 1.00 90.69 106 GLU A C 1
ATOM 870 O O . GLU A 1 106 ? -9.903 -0.350 13.313 1.00 90.69 106 GLU A O 1
ATOM 875 N N . GLU A 1 107 ? -11.469 -1.950 13.287 1.00 93.06 107 GLU A N 1
ATOM 876 C CA . GLU A 1 107 ? -11.840 -1.800 14.695 1.00 93.06 107 GLU A CA 1
ATOM 877 C C . GLU A 1 107 ? -10.744 -2.369 15.606 1.00 93.06 107 GLU A C 1
ATOM 879 O O . GLU A 1 107 ? -10.204 -3.450 15.366 1.00 93.06 107 GLU A O 1
ATOM 884 N N . ILE A 1 108 ? -10.428 -1.653 16.680 1.00 91.50 108 ILE A N 1
ATOM 885 C CA . ILE A 1 108 ? -9.523 -2.089 17.735 1.00 91.50 108 ILE A CA 1
ATOM 886 C C . ILE A 1 108 ? -10.311 -2.985 18.688 1.00 91.50 108 ILE A C 1
ATOM 888 O O . ILE A 1 108 ? -11.065 -2.516 19.539 1.00 91.50 108 ILE A O 1
ATOM 892 N N . THR A 1 109 ? -10.108 -4.293 18.575 1.00 90.62 109 THR A N 1
ATOM 893 C CA . THR A 1 109 ? -10.722 -5.284 19.464 1.00 90.62 109 THR A CA 1
ATOM 894 C C . THR A 1 109 ? -9.769 -5.695 20.584 1.00 90.62 109 THR A C 1
ATOM 896 O O . THR A 1 109 ? -8.543 -5.611 20.454 1.00 90.62 109 THR A O 1
ATOM 899 N N . GLU A 1 110 ? -10.317 -6.201 21.693 1.00 89.19 110 GLU A N 1
ATOM 900 C CA . GLU A 1 110 ? -9.500 -6.747 22.788 1.00 89.19 110 GLU A CA 1
ATOM 901 C C . GLU A 1 110 ? -8.573 -7.876 22.304 1.00 89.19 110 GLU A C 1
ATOM 903 O O . GLU A 1 110 ? -7.451 -8.016 22.789 1.00 89.19 110 GLU A O 1
ATOM 908 N N . GLU A 1 111 ? -9.014 -8.663 21.317 1.00 86.50 111 GLU A N 1
ATOM 909 C CA . GLU A 1 111 ? -8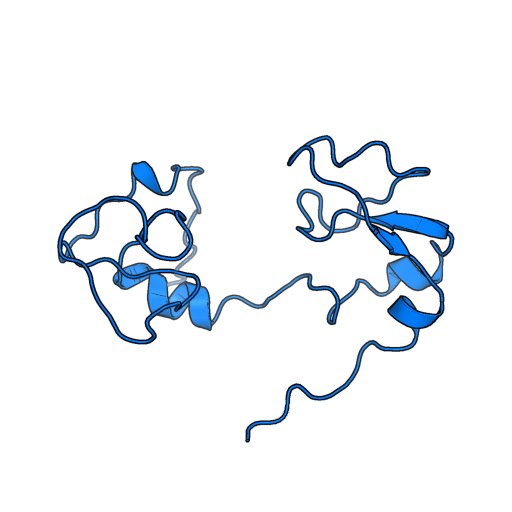.237 -9.746 20.708 1.00 86.50 111 GLU A CA 1
ATOM 910 C C . GLU A 1 111 ? -6.999 -9.229 19.962 1.00 86.50 111 GLU A C 1
ATOM 912 O O . GLU A 1 111 ? -5.902 -9.774 20.138 1.00 86.50 111 GLU A O 1
ATOM 917 N N . LEU A 1 112 ? -7.158 -8.151 19.184 1.00 83.19 112 LEU A N 1
ATOM 918 C CA . LEU A 1 112 ? -6.065 -7.509 18.450 1.00 83.19 112 LEU A CA 1
ATOM 919 C C . LEU A 1 112 ? -4.990 -6.981 19.402 1.00 83.19 112 LEU A C 1
ATOM 921 O O . LEU A 1 112 ? -3.797 -7.187 19.186 1.00 83.19 112 LEU A O 1
ATOM 925 N N . VAL A 1 113 ? -5.409 -6.353 20.499 1.00 82.88 113 VAL A N 1
ATOM 926 C CA . VAL A 1 113 ? -4.492 -5.773 21.485 1.00 82.88 113 VAL A CA 1
ATOM 927 C C . VAL A 1 113 ? -3.831 -6.836 22.372 1.00 82.88 113 VAL A C 1
ATOM 929 O O . VAL A 1 113 ? -2.696 -6.656 22.826 1.00 82.88 113 VAL A O 1
ATOM 932 N N . ARG A 1 114 ? -4.512 -7.959 22.628 1.00 79.94 114 ARG A N 1
ATOM 933 C CA . ARG A 1 114 ? -3.997 -9.063 23.453 1.00 79.94 114 ARG A CA 1
ATOM 934 C C . ARG A 1 114 ? -3.023 -9.980 22.706 1.00 79.94 114 ARG A C 1
ATOM 936 O O . ARG A 1 114 ? -2.283 -10.711 23.365 1.00 79.94 114 ARG A O 1
ATOM 943 N N . SER A 1 115 ? -2.956 -9.893 21.377 1.00 64.81 115 SER A N 1
ATOM 944 C CA . SER A 1 115 ? -2.111 -10.746 20.526 1.00 64.81 115 SER A CA 1
ATOM 945 C C . SER A 1 115 ? -0.870 -10.047 19.925 1.00 64.81 115 SER A C 1
ATOM 947 O O . SER A 1 115 ? -0.606 -10.225 18.737 1.00 64.81 115 SER A O 1
ATOM 949 N N . PRO A 1 116 ? -0.034 -9.285 20.668 1.00 59.25 116 PRO A N 1
ATOM 950 C CA . PRO A 1 116 ? 1.119 -8.611 20.068 1.00 59.25 116 PRO A CA 1
ATOM 951 C C . PRO A 1 116 ? 2.342 -9.529 19.851 1.00 59.25 116 PRO A C 1
ATOM 953 O O . PRO A 1 116 ? 3.446 -9.032 19.637 1.00 59.25 116 PRO A O 1
ATOM 956 N N . LYS A 1 117 ? 2.215 -10.864 19.937 1.00 54.97 117 LYS A N 1
ATOM 957 C CA . LYS A 1 117 ? 3.342 -11.795 19.748 1.00 54.97 117 LYS A CA 1
ATOM 958 C C . LYS A 1 117 ? 2.907 -13.114 19.104 1.00 54.97 117 LYS A C 1
ATOM 960 O O . LYS A 1 117 ? 2.102 -13.810 19.701 1.00 54.97 117 LYS A O 1
ATOM 965 N N . SER A 1 118 ? 3.558 -13.422 17.971 1.00 43.12 118 SER A N 1
ATOM 966 C CA . SER A 1 118 ? 4.175 -14.708 17.571 1.00 43.12 118 SER A CA 1
ATOM 967 C C . SER A 1 118 ? 3.728 -15.337 16.232 1.00 43.12 118 SER A C 1
ATOM 969 O O . SER A 1 118 ? 2.584 -15.735 16.066 1.00 43.12 118 SER A O 1
ATOM 971 N N . GLU A 1 119 ? 4.735 -15.502 15.354 1.00 44.66 119 GLU A N 1
ATOM 972 C CA . GLU A 1 119 ? 4.944 -16.608 14.393 1.00 44.66 119 GLU A CA 1
ATOM 973 C C . GLU A 1 119 ? 4.249 -16.585 13.016 1.00 44.66 119 GLU A C 1
ATOM 975 O O . GLU A 1 119 ? 3.314 -17.333 12.753 1.00 44.66 119 GLU A O 1
ATOM 980 N N . VAL A 1 120 ? 4.851 -15.878 12.046 1.00 40.06 120 VAL A N 1
ATOM 981 C CA . VAL A 1 120 ? 4.943 -16.438 10.682 1.00 40.06 120 VAL A CA 1
ATOM 982 C C . VAL A 1 120 ? 6.195 -17.306 10.649 1.00 40.06 120 VAL A C 1
ATOM 984 O O . VAL A 1 120 ? 7.313 -16.823 10.475 1.00 40.06 120 VAL A O 1
ATOM 987 N N . GLY A 1 121 ? 5.984 -18.588 10.932 1.00 38.00 121 GLY A N 1
ATOM 988 C CA . GLY A 1 121 ? 6.971 -19.640 10.776 1.00 38.00 121 GLY A CA 1
ATOM 989 C C . GLY A 1 121 ? 7.230 -19.925 9.302 1.00 38.00 121 GLY A C 1
ATOM 990 O O . GLY A 1 121 ? 6.310 -20.036 8.494 1.00 38.00 121 GLY A O 1
ATOM 991 N N . SER A 1 122 ? 8.511 -20.060 8.988 1.00 35.56 122 SER A N 1
ATOM 992 C CA . SER A 1 122 ? 9.029 -20.747 7.817 1.00 35.56 122 SER A CA 1
ATOM 993 C C . SER A 1 122 ? 8.388 -22.130 7.662 1.00 35.56 122 SER A C 1
ATOM 995 O O . SER A 1 122 ? 8.223 -22.864 8.639 1.00 35.56 122 SER A O 1
ATOM 997 N N . SER A 1 123 ? 8.089 -22.524 6.431 1.00 35.66 123 SER A N 1
ATOM 998 C CA . SER A 1 123 ? 8.006 -23.927 6.014 1.00 35.66 123 SER A CA 1
ATOM 999 C C . SER A 1 123 ? 8.536 -24.038 4.597 1.00 35.66 123 SER A C 1
ATOM 1001 O O . SER A 1 123 ? 8.155 -23.175 3.776 1.00 35.66 123 SER A O 1
#